Protein AF-A0A5C6B2T7-F1 (afdb_monomer_lite)

Sequence (109 aa):
MRGDLQWHKTELAAREANGRGDRELAIQLMAQAVTEARDPSLPWHELQSALAGSALFHEHVTFDFALAMAHYRESHEILSSNIGADARESVSFAECMAECAAKLLDDSD

Organism: NCBI:txid2528005

pLDDT: mean 92.51, std 10.38, range [44.38, 98.62]

Radius of gyration: 14.16 Å; chains: 1; bounding box: 28×33×35 Å

Foldseek 3Di:
DPDPQPLVVLQVVLVVCVVVVNPVSSLVSLVVSLVSQPPPVDDLVSNLVSLQSSLCCCVPPVVVLVSSLVSLVVSLVSCCVPPRCPPPVNVVSVVVNVVSVVVVVVVVD

Secondary structure (DSSP, 8-state):
-----HHHHHHHHHHHHHHTT-HHHHHHHHHHHHHHHT-TTS-HHHHHHHHHHHHHHIIIII--HHHHHHHHHHHHHHHHHHH-TTSHHHHHHHHHHHHHHHHHHHTT-

Structure (mmCIF, N/CA/C/O backbone):
data_AF-A0A5C6B2T7-F1
#
_entry.id   AF-A0A5C6B2T7-F1
#
loop_
_atom_site.group_PDB
_atom_site.id
_atom_site.type_symbol
_atom_site.label_atom_id
_atom_site.label_alt_id
_atom_site.label_comp_id
_atom_site.label_asym_id
_atom_site.label_entity_id
_atom_site.label_seq_id
_atom_site.pdbx_PDB_ins_code
_atom_site.Cartn_x
_atom_site.Cartn_y
_atom_site.Cartn_z
_atom_site.occupancy
_atom_site.B_iso_or_equiv
_atom_site.auth_seq_id
_atom_site.auth_comp_id
_atom_site.auth_asym_id
_atom_site.auth_atom_id
_atom_site.pdbx_PDB_model_num
ATOM 1 N N . MET A 1 1 ? 15.728 12.236 -5.611 1.00 44.38 1 MET A N 1
ATOM 2 C CA . MET A 1 1 ? 14.492 12.867 -5.108 1.00 44.38 1 MET A CA 1
ATOM 3 C C . MET A 1 1 ? 13.369 11.964 -5.593 1.00 44.38 1 MET A C 1
ATOM 5 O O . MET A 1 1 ? 13.213 11.875 -6.804 1.00 44.38 1 MET A O 1
ATOM 9 N N . ARG A 1 2 ? 12.727 11.171 -4.716 1.00 52.59 2 ARG A N 1
ATOM 10 C CA . ARG A 1 2 ? 11.517 10.423 -5.114 1.00 52.59 2 ARG A CA 1
ATOM 11 C C . ARG A 1 2 ? 10.540 11.464 -5.654 1.00 52.59 2 ARG A C 1
ATOM 13 O O . ARG A 1 2 ? 10.354 12.492 -5.006 1.00 52.59 2 ARG A O 1
ATOM 20 N N . GLY A 1 3 ? 10.109 11.263 -6.895 1.00 53.22 3 GLY A N 1
ATOM 21 C CA . GLY A 1 3 ? 9.429 12.272 -7.693 1.00 53.22 3 GLY A CA 1
ATOM 22 C C . GLY A 1 3 ? 8.157 12.766 -7.022 1.00 53.22 3 GLY A C 1
ATOM 23 O O . GLY A 1 3 ? 7.602 12.091 -6.155 1.00 53.22 3 GLY A O 1
ATOM 24 N N . ASP A 1 4 ? 7.716 13.940 -7.459 1.00 81.06 4 ASP A N 1
ATOM 25 C CA . ASP A 1 4 ? 6.471 14.621 -7.098 1.00 81.06 4 ASP A CA 1
ATOM 26 C C . ASP A 1 4 ? 5.222 13.830 -7.555 1.00 81.06 4 ASP A C 1
ATOM 28 O O . ASP A 1 4 ? 4.339 14.350 -8.232 1.00 81.06 4 ASP A O 1
ATOM 32 N N . LEU A 1 5 ? 5.191 12.530 -7.259 1.00 93.38 5 LEU A N 1
ATOM 33 C CA . LEU A 1 5 ? 4.170 11.586 -7.678 1.00 93.38 5 LEU A CA 1
ATOM 34 C C . LEU A 1 5 ? 2.914 11.817 -6.852 1.00 93.38 5 LEU A C 1
ATOM 36 O O . LEU A 1 5 ? 2.972 11.970 -5.629 1.00 93.38 5 LEU A O 1
ATOM 40 N N . GLN A 1 6 ? 1.776 11.818 -7.537 1.00 95.62 6 GLN A N 1
ATOM 41 C CA . GLN A 1 6 ? 0.481 12.046 -6.911 1.00 95.62 6 GLN A CA 1
ATOM 42 C C . GLN A 1 6 ? 0.223 11.034 -5.786 1.00 95.62 6 GLN A C 1
ATOM 44 O O . GLN A 1 6 ? -0.123 11.443 -4.680 1.00 95.62 6 GLN A O 1
ATOM 49 N N . TRP A 1 7 ? 0.546 9.758 -6.017 1.00 96.75 7 TRP A N 1
ATOM 50 C CA . TRP A 1 7 ? 0.355 8.697 -5.030 1.00 96.75 7 TRP A CA 1
ATOM 51 C C . TRP A 1 7 ? 1.130 8.940 -3.722 1.00 96.75 7 TRP A C 1
ATOM 53 O O . TRP A 1 7 ? 0.580 8.735 -2.642 1.00 96.75 7 TRP A O 1
ATOM 63 N N . HIS A 1 8 ? 2.363 9.464 -3.789 1.00 96.25 8 HIS A N 1
ATOM 64 C CA . HIS A 1 8 ? 3.151 9.811 -2.598 1.00 96.25 8 HIS A CA 1
ATOM 65 C C . HIS A 1 8 ? 2.490 10.931 -1.782 1.00 96.25 8 HIS A C 1
ATOM 67 O O . HIS A 1 8 ? 2.475 10.884 -0.550 1.00 96.25 8 HIS A O 1
ATOM 73 N N . LYS A 1 9 ? 1.945 11.956 -2.455 1.00 96.81 9 LYS A N 1
ATOM 74 C CA . LYS A 1 9 ? 1.235 13.062 -1.788 1.00 96.81 9 LYS A CA 1
ATOM 75 C C . LYS A 1 9 ? -0.024 12.554 -1.097 1.00 96.81 9 LYS A C 1
ATOM 77 O O . LYS A 1 9 ? -0.302 12.944 0.034 1.00 96.81 9 LYS A O 1
ATOM 82 N N . THR A 1 10 ? -0.755 11.672 -1.769 1.00 98.06 10 THR A N 1
ATOM 83 C CA . THR A 1 10 ? -1.971 11.054 -1.243 1.00 98.06 10 THR A CA 1
ATOM 84 C C . THR A 1 10 ? -1.669 10.163 -0.032 1.00 98.06 10 THR A C 1
ATOM 86 O O . THR A 1 10 ? -2.353 10.271 0.985 1.00 98.06 10 THR A O 1
ATOM 89 N N . GLU A 1 11 ? -0.601 9.356 -0.072 1.00 97.56 11 GLU A N 1
ATOM 90 C CA . GLU A 1 11 ? -0.160 8.549 1.077 1.00 97.56 11 GLU A CA 1
ATOM 91 C C . GLU A 1 11 ? 0.238 9.430 2.275 1.00 97.56 11 GLU A C 1
ATOM 93 O O . GLU A 1 11 ? -0.136 9.154 3.418 1.00 97.56 11 GLU A O 1
ATOM 98 N N . LEU A 1 12 ? 0.966 10.526 2.029 1.00 96.62 12 LEU A N 1
ATOM 99 C CA . LEU A 1 12 ? 1.322 11.480 3.080 1.00 96.62 12 LEU A CA 1
ATOM 100 C C . LEU A 1 12 ? 0.068 12.107 3.706 1.00 96.62 12 LEU A C 1
ATOM 102 O O . LEU A 1 12 ? -0.056 12.130 4.930 1.00 96.62 12 LEU A O 1
ATOM 106 N N . ALA A 1 13 ? -0.892 12.532 2.882 1.00 97.56 13 ALA A N 1
ATOM 107 C CA . ALA A 1 13 ? -2.167 13.062 3.353 1.00 97.56 13 A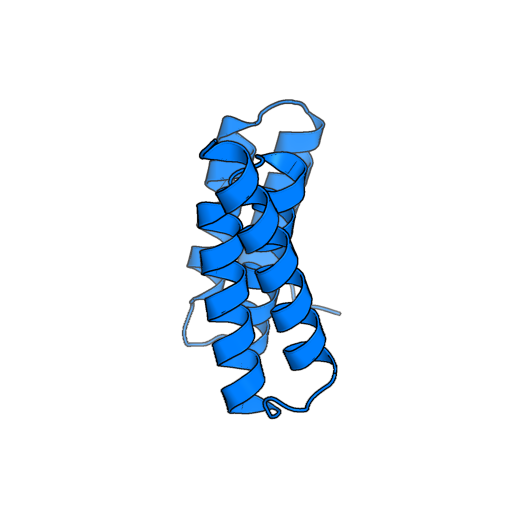LA A CA 1
ATOM 108 C C . ALA A 1 13 ? -2.961 12.027 4.177 1.00 97.56 13 ALA A C 1
ATOM 110 O O . ALA A 1 13 ? -3.588 12.395 5.172 1.00 97.56 13 ALA A O 1
ATOM 111 N N . ALA A 1 14 ? -2.894 10.736 3.824 1.00 98.06 14 ALA A N 1
ATOM 112 C CA . ALA A 1 14 ? -3.493 9.655 4.609 1.00 98.06 14 ALA A CA 1
ATOM 113 C C . ALA A 1 14 ? -2.879 9.565 6.016 1.00 98.06 14 ALA A C 1
ATOM 115 O O . ALA A 1 14 ? -3.592 9.509 7.022 1.00 98.06 14 ALA A O 1
ATOM 116 N N . ARG A 1 15 ? -1.543 9.609 6.103 1.00 96.69 15 ARG A N 1
ATOM 117 C CA . ARG A 1 15 ? -0.808 9.583 7.379 1.00 96.69 15 ARG A CA 1
ATOM 118 C C . ARG A 1 15 ? -1.117 10.816 8.233 1.00 96.69 15 ARG A C 1
ATOM 120 O O . ARG A 1 15 ? -1.311 10.687 9.442 1.00 96.69 15 ARG A O 1
ATOM 127 N N . GLU A 1 16 ? -1.212 11.991 7.614 1.00 97.69 16 GLU A N 1
ATOM 128 C CA . GLU A 1 16 ? -1.604 13.232 8.289 1.00 97.69 16 GLU A CA 1
ATOM 129 C C . GLU A 1 16 ? -3.046 13.185 8.809 1.00 97.69 16 GLU A C 1
ATOM 131 O O . GLU A 1 16 ? -3.295 13.583 9.947 1.00 97.69 16 GLU A O 1
ATOM 136 N N . ALA A 1 17 ? -3.995 12.678 8.013 1.00 97.94 17 ALA A N 1
ATOM 137 C CA . ALA A 1 17 ? -5.382 12.489 8.440 1.00 97.94 17 ALA A CA 1
ATOM 138 C C . ALA A 1 17 ? -5.462 11.565 9.663 1.00 97.94 17 ALA A C 1
ATOM 140 O O . ALA A 1 17 ? -6.085 11.925 10.665 1.00 97.94 17 ALA A O 1
ATOM 141 N N . ASN A 1 18 ? -4.727 10.448 9.639 1.00 97.31 18 ASN A N 1
ATOM 142 C CA . ASN A 1 18 ? -4.631 9.544 10.781 1.00 97.31 18 ASN A CA 1
ATOM 143 C C . ASN A 1 18 ? -4.050 10.236 12.027 1.00 97.31 18 ASN A C 1
ATOM 145 O O . ASN A 1 18 ? -4.591 10.093 13.120 1.00 97.31 18 ASN A O 1
ATOM 149 N N . GLY A 1 19 ? -2.992 11.041 11.871 1.00 96.69 19 GLY A N 1
ATOM 150 C CA . GLY A 1 19 ? -2.392 11.806 12.973 1.00 96.69 19 GLY A CA 1
ATOM 151 C C . GLY A 1 19 ? -3.335 12.836 13.610 1.00 96.69 19 GLY A C 1
ATOM 152 O O . GLY A 1 19 ? -3.167 13.181 14.778 1.00 96.69 19 GLY A O 1
ATOM 153 N N . ARG A 1 20 ? -4.352 13.298 12.870 1.00 97.38 20 ARG A N 1
ATOM 154 C CA . ARG A 1 20 ? -5.429 14.166 13.380 1.00 97.38 20 ARG A CA 1
ATOM 155 C C . ARG A 1 20 ? -6.611 13.392 13.980 1.00 97.38 20 ARG A C 1
ATOM 157 O O . ARG A 1 20 ? -7.544 14.019 14.470 1.00 97.38 20 ARG A O 1
ATOM 164 N N . GLY A 1 21 ? -6.582 12.059 13.941 1.00 96.31 21 GLY A N 1
ATOM 165 C CA . GLY A 1 21 ? -7.675 11.194 14.388 1.00 96.31 21 GLY A CA 1
ATOM 166 C C . GLY A 1 21 ? -8.785 10.983 13.352 1.00 96.31 21 GLY A C 1
ATOM 167 O O . GLY A 1 21 ? -9.787 10.347 13.669 1.00 96.31 21 GLY A O 1
ATOM 168 N N . ASP A 1 22 ? -8.618 11.470 12.119 1.00 97.75 22 ASP A N 1
ATOM 169 C CA . ASP A 1 22 ? -9.579 11.266 11.032 1.00 97.75 22 ASP A CA 1
ATOM 170 C C . ASP A 1 22 ? -9.301 9.932 10.322 1.00 97.75 22 ASP A C 1
ATOM 172 O O . ASP A 1 22 ? -8.677 9.855 9.258 1.00 97.75 22 ASP A O 1
ATOM 176 N N . ARG A 1 23 ? -9.698 8.847 10.994 1.00 95.38 23 ARG A N 1
ATOM 177 C CA . ARG A 1 23 ? -9.384 7.475 10.579 1.00 95.38 23 ARG A CA 1
ATOM 178 C C . ARG A 1 23 ? -10.076 7.078 9.275 1.00 95.38 23 ARG A C 1
ATOM 180 O O . ARG A 1 23 ? -9.465 6.387 8.464 1.00 95.38 23 ARG A O 1
ATOM 187 N N . GLU A 1 24 ? -11.319 7.501 9.060 1.00 96.88 24 GLU A N 1
ATOM 188 C CA . GLU A 1 24 ? -12.060 7.180 7.833 1.00 96.88 24 GLU A CA 1
ATOM 189 C C . GLU A 1 24 ? -11.423 7.843 6.612 1.00 96.88 24 GLU A C 1
ATOM 191 O O . GLU A 1 24 ? -11.172 7.168 5.610 1.00 96.88 24 GLU A O 1
ATOM 196 N N . LEU A 1 25 ? -11.076 9.131 6.716 1.00 98.00 25 LEU A N 1
ATOM 197 C CA . LEU A 1 25 ? -10.365 9.831 5.651 1.00 98.00 25 LEU A CA 1
ATOM 198 C C . LEU A 1 25 ? -8.996 9.198 5.382 1.00 98.00 25 LEU A C 1
ATOM 200 O O . LEU A 1 25 ? -8.616 9.027 4.225 1.00 98.00 25 LEU A O 1
ATOM 204 N N . ALA A 1 26 ? -8.263 8.811 6.431 1.00 98.19 26 ALA A N 1
ATOM 205 C CA . ALA A 1 26 ? -6.973 8.146 6.278 1.00 98.19 26 ALA A CA 1
ATOM 206 C C . ALA A 1 26 ? -7.081 6.838 5.478 1.00 98.19 26 ALA A C 1
ATOM 208 O O . ALA A 1 26 ? -6.275 6.604 4.579 1.00 98.19 26 ALA A O 1
ATOM 209 N N . ILE A 1 27 ? -8.097 6.014 5.756 1.00 98.25 27 ILE A N 1
ATOM 210 C CA . ILE A 1 27 ? -8.348 4.765 5.019 1.00 98.25 27 ILE A CA 1
ATOM 211 C C . ILE A 1 27 ? -8.662 5.053 3.547 1.00 98.25 27 ILE A C 1
ATOM 213 O O . ILE A 1 27 ? -8.083 4.424 2.661 1.00 98.25 27 ILE A O 1
ATOM 217 N N . GLN A 1 28 ? -9.539 6.025 3.276 1.00 98.44 28 GLN A N 1
ATOM 218 C CA . GLN A 1 28 ? -9.907 6.403 1.908 1.00 98.44 28 GLN A CA 1
ATOM 219 C C . GLN A 1 28 ? -8.696 6.898 1.111 1.00 98.44 28 GLN A C 1
ATOM 221 O O . GLN A 1 28 ? -8.473 6.460 -0.017 1.00 98.44 28 GLN A O 1
ATOM 226 N N . LEU A 1 29 ? -7.881 7.769 1.711 1.00 98.56 29 LEU A N 1
ATOM 227 C CA . LEU A 1 29 ? -6.669 8.287 1.082 1.00 98.56 29 LEU A CA 1
ATOM 228 C C . LEU A 1 29 ? -5.622 7.187 0.868 1.00 98.56 29 LEU A C 1
ATOM 230 O O . LEU A 1 29 ? -4.960 7.172 -0.164 1.00 98.56 29 LEU A O 1
ATOM 234 N N . MET A 1 30 ? -5.498 6.223 1.784 1.00 98.50 30 MET A N 1
ATOM 235 C CA . MET A 1 30 ? -4.578 5.100 1.591 1.00 98.50 30 MET A CA 1
ATOM 236 C C . MET A 1 30 ? -4.990 4.229 0.393 1.00 98.50 30 MET A C 1
ATOM 238 O O . MET A 1 30 ? -4.152 3.878 -0.438 1.00 98.50 30 MET A O 1
ATOM 242 N N . ALA A 1 31 ? -6.287 3.941 0.243 1.00 98.38 31 ALA A N 1
ATOM 243 C CA . ALA A 1 31 ? -6.810 3.211 -0.915 1.00 98.38 31 ALA A CA 1
ATOM 244 C C . ALA A 1 31 ? -6.640 3.997 -2.234 1.00 98.38 31 ALA A C 1
ATOM 246 O O . ALA A 1 31 ? -6.287 3.428 -3.274 1.00 98.38 31 ALA A O 1
ATOM 247 N N . GLN A 1 32 ? -6.846 5.317 -2.186 1.00 98.62 32 GLN A N 1
ATOM 248 C CA . GLN A 1 32 ? -6.602 6.229 -3.305 1.00 98.62 32 GLN A CA 1
ATOM 249 C C . GLN A 1 32 ? -5.124 6.197 -3.732 1.00 98.62 32 GLN A C 1
ATOM 251 O O . GLN A 1 32 ? -4.845 6.068 -4.922 1.00 98.62 32 GLN A O 1
ATOM 256 N N . ALA A 1 33 ? -4.179 6.234 -2.785 1.00 98.44 33 ALA A N 1
ATOM 257 C CA . ALA A 1 33 ? -2.746 6.185 -3.080 1.00 98.44 33 ALA A CA 1
ATOM 258 C C . ALA A 1 33 ? -2.352 4.892 -3.817 1.00 98.44 33 ALA A C 1
ATOM 260 O O . ALA A 1 33 ? -1.648 4.943 -4.823 1.00 98.44 33 ALA A O 1
ATOM 261 N N . VAL A 1 34 ? -2.868 3.734 -3.385 1.00 98.56 34 VAL A N 1
ATOM 262 C CA . VAL A 1 34 ? -2.649 2.461 -4.099 1.00 98.56 34 VAL A CA 1
ATOM 263 C C . VAL A 1 34 ? -3.235 2.514 -5.512 1.00 98.56 34 VAL A C 1
ATOM 265 O O . VAL A 1 34 ? -2.593 2.064 -6.458 1.00 98.56 34 VAL A O 1
ATOM 268 N N . THR A 1 35 ? -4.427 3.092 -5.683 1.00 98.44 35 THR A N 1
ATOM 269 C CA . THR A 1 35 ? -5.067 3.238 -7.003 1.00 98.44 35 THR A CA 1
ATOM 270 C C . THR A 1 35 ? -4.239 4.112 -7.944 1.00 98.44 35 THR A C 1
ATOM 272 O O . THR A 1 35 ? -4.047 3.757 -9.103 1.00 98.44 35 THR A O 1
ATOM 275 N N . GLU A 1 36 ? -3.705 5.227 -7.449 1.00 98.19 36 GLU A N 1
ATOM 276 C CA . GLU A 1 36 ? -2.840 6.126 -8.217 1.00 98.19 36 GLU A CA 1
ATOM 277 C C . GLU A 1 36 ? -1.511 5.455 -8.596 1.00 98.19 36 GLU A C 1
ATOM 279 O O . GLU A 1 36 ? -1.017 5.643 -9.706 1.00 98.19 36 GLU A O 1
ATOM 284 N N . ALA A 1 37 ? -0.955 4.618 -7.715 1.00 97.94 37 ALA A N 1
ATOM 285 C CA . ALA A 1 37 ? 0.277 3.876 -7.980 1.00 97.94 37 ALA A CA 1
ATOM 286 C C . ALA A 1 37 ? 0.104 2.723 -8.988 1.00 97.94 37 ALA A C 1
ATOM 288 O O . ALA A 1 37 ? 1.097 2.213 -9.504 1.00 97.94 37 ALA A O 1
ATOM 289 N N . ARG A 1 38 ? -1.137 2.321 -9.303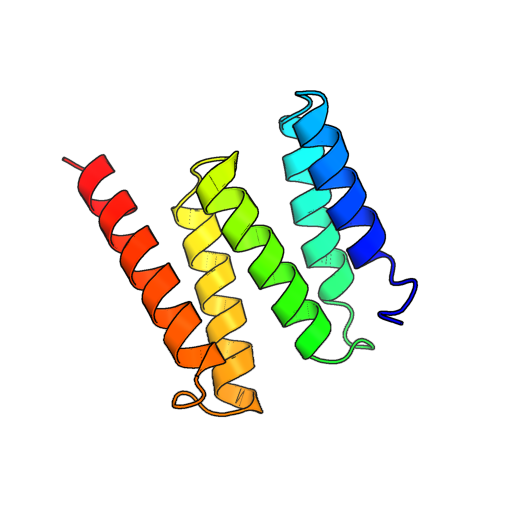 1.00 97.81 38 ARG A N 1
ATOM 290 C CA . ARG A 1 38 ? -1.444 1.340 -10.362 1.00 97.81 38 ARG A CA 1
ATOM 291 C C . ARG A 1 38 ? -1.379 1.924 -11.775 1.00 97.81 38 ARG A C 1
ATOM 293 O O . ARG A 1 38 ? -1.647 1.194 -12.729 1.00 97.81 38 ARG A O 1
ATOM 300 N N . ASP A 1 39 ? -1.052 3.207 -11.929 1.00 96.81 39 ASP A N 1
ATOM 301 C CA . ASP A 1 39 ? -0.830 3.807 -13.243 1.00 96.81 39 ASP A CA 1
ATOM 302 C C . ASP A 1 39 ? 0.257 3.021 -14.012 1.00 96.81 39 ASP A C 1
ATOM 304 O O . ASP A 1 39 ? 1.404 2.953 -13.563 1.00 96.81 39 ASP A O 1
ATOM 308 N N . PRO A 1 40 ? -0.065 2.430 -15.180 1.00 94.62 40 PRO A N 1
ATOM 309 C CA . PRO A 1 40 ? 0.865 1.588 -15.932 1.00 94.62 40 PRO A CA 1
ATOM 310 C C . PRO A 1 40 ? 2.048 2.358 -16.538 1.00 94.62 40 PRO A C 1
ATOM 312 O O . PRO A 1 40 ? 2.982 1.735 -17.041 1.00 94.62 40 PRO A O 1
ATOM 315 N N . SER A 1 41 ? 2.016 3.695 -16.534 1.00 95.75 41 SER A N 1
ATOM 316 C CA . SER A 1 41 ? 3.155 4.531 -16.926 1.00 95.75 41 SER A CA 1
ATOM 317 C C . SER A 1 41 ? 4.232 4.621 -15.841 1.00 95.75 41 SER A C 1
ATOM 319 O O . SER A 1 41 ? 5.371 4.995 -16.138 1.00 95.75 41 SER A O 1
ATOM 321 N N . LEU A 1 42 ? 3.897 4.265 -14.597 1.00 95.75 42 LEU A N 1
ATOM 322 C CA . LEU A 1 42 ? 4.840 4.248 -13.491 1.00 95.75 42 LEU A CA 1
ATOM 323 C C . LEU A 1 42 ? 5.689 2.967 -13.506 1.00 95.75 42 LEU A C 1
ATOM 325 O O . LEU A 1 42 ? 5.218 1.892 -13.885 1.00 95.75 42 LEU A O 1
ATOM 329 N N . PRO A 1 43 ? 6.953 3.043 -13.059 1.00 95.94 43 PRO A N 1
ATOM 330 C CA . PRO A 1 43 ? 7.754 1.857 -12.801 1.00 95.94 43 PRO A CA 1
ATOM 331 C C . PRO A 1 43 ? 7.092 0.922 -11.782 1.00 95.94 43 PRO A C 1
ATOM 333 O O . PRO A 1 43 ? 6.485 1.370 -10.813 1.00 95.94 43 PRO A O 1
ATOM 336 N N . TRP A 1 44 ? 7.311 -0.387 -11.929 1.00 96.19 44 TRP A N 1
ATOM 337 C CA . TRP A 1 44 ? 6.737 -1.413 -11.043 1.00 96.19 44 TRP A CA 1
ATOM 338 C C . TRP A 1 44 ? 7.011 -1.177 -9.548 1.00 96.19 44 TRP A C 1
ATOM 340 O O . TRP A 1 44 ? 6.192 -1.537 -8.702 1.00 96.19 44 TRP A O 1
ATOM 350 N N . HIS A 1 45 ? 8.155 -0.571 -9.209 1.00 95.25 45 HIS A N 1
ATOM 351 C CA . HIS A 1 45 ? 8.547 -0.332 -7.819 1.00 95.25 45 HIS A CA 1
ATOM 352 C C . HIS A 1 45 ? 7.704 0.754 -7.139 1.00 95.25 45 HIS A C 1
ATOM 354 O O . HIS A 1 45 ?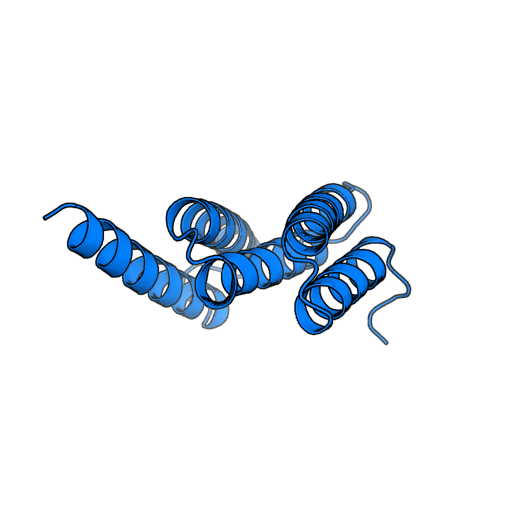 7.687 0.820 -5.910 1.00 95.25 45 HIS A O 1
ATOM 360 N N . GLU A 1 46 ? 6.984 1.577 -7.909 1.00 97.38 46 GLU A N 1
ATOM 361 C CA . GLU A 1 46 ? 6.037 2.559 -7.376 1.00 97.38 46 GLU A CA 1
ATOM 362 C C . GLU A 1 46 ? 4.798 1.853 -6.809 1.00 97.38 46 GLU A C 1
ATOM 364 O O . GLU A 1 46 ? 4.480 2.024 -5.633 1.00 97.38 46 GLU A O 1
ATOM 369 N N . LEU A 1 47 ? 4.166 0.963 -7.589 1.00 97.88 47 LEU A N 1
ATOM 370 C CA . LEU A 1 47 ? 3.055 0.134 -7.103 1.00 97.88 47 LEU A CA 1
ATOM 371 C C . LEU A 1 47 ? 3.480 -0.738 -5.918 1.00 97.88 47 LEU A C 1
ATOM 373 O O . LEU A 1 47 ? 2.778 -0.805 -4.911 1.00 97.88 47 LEU A O 1
ATOM 377 N N . GLN A 1 48 ? 4.652 -1.369 -6.013 1.00 97.25 48 GLN A N 1
ATOM 378 C CA . GLN A 1 48 ? 5.207 -2.168 -4.922 1.00 97.25 48 GLN A CA 1
ATOM 379 C C . GLN A 1 48 ? 5.355 -1.342 -3.632 1.00 97.25 48 GLN A C 1
ATOM 381 O O . GLN A 1 48 ? 4.936 -1.790 -2.565 1.00 97.25 48 GLN A O 1
ATOM 386 N N . SER A 1 49 ? 5.891 -0.119 -3.725 1.00 96.56 49 SER A N 1
ATOM 387 C CA . SER A 1 49 ? 6.066 0.772 -2.570 1.00 96.56 49 SER A CA 1
ATOM 388 C C . SER A 1 49 ? 4.731 1.230 -1.973 1.00 96.56 49 SER A C 1
ATOM 390 O O . SER A 1 49 ? 4.592 1.264 -0.750 1.00 96.56 49 SER A O 1
ATOM 392 N N . ALA A 1 50 ? 3.739 1.542 -2.809 1.00 97.88 50 ALA A N 1
ATOM 393 C CA . ALA A 1 50 ? 2.407 1.932 -2.349 1.00 97.88 50 ALA A CA 1
ATOM 394 C C . ALA A 1 50 ? 1.682 0.776 -1.634 1.00 97.88 50 ALA A C 1
ATOM 396 O O . ALA A 1 50 ? 1.109 0.974 -0.562 1.00 97.88 50 ALA A O 1
ATOM 397 N N . LEU A 1 51 ? 1.759 -0.446 -2.179 1.00 98.38 51 LEU A N 1
ATOM 398 C CA . LEU A 1 51 ? 1.210 -1.652 -1.547 1.00 98.38 51 LEU A CA 1
ATOM 399 C C . LEU A 1 51 ? 1.890 -1.941 -0.205 1.00 98.38 51 LEU A C 1
ATOM 401 O O . LEU A 1 51 ? 1.207 -2.210 0.779 1.00 98.38 51 LEU A O 1
ATOM 405 N N . ALA A 1 52 ? 3.217 -1.818 -0.138 1.00 97.31 52 ALA A N 1
ATOM 406 C CA . ALA A 1 52 ? 3.982 -1.949 1.100 1.00 97.31 52 ALA A CA 1
ATOM 407 C C . ALA A 1 52 ? 3.540 -0.950 2.181 1.00 97.31 52 ALA A C 1
ATOM 409 O O . ALA A 1 52 ? 3.295 -1.328 3.328 1.00 97.31 52 ALA A O 1
ATOM 410 N N . GLY A 1 53 ? 3.419 0.330 1.814 1.00 97.00 53 GLY A N 1
ATOM 411 C CA . GLY A 1 53 ? 2.967 1.384 2.722 1.00 97.00 53 GLY A CA 1
ATOM 412 C C . GLY A 1 53 ? 1.536 1.159 3.209 1.00 97.00 53 GLY A C 1
ATOM 413 O O . GLY A 1 53 ? 1.261 1.298 4.403 1.00 97.00 53 GLY A O 1
ATOM 414 N N . SER A 1 54 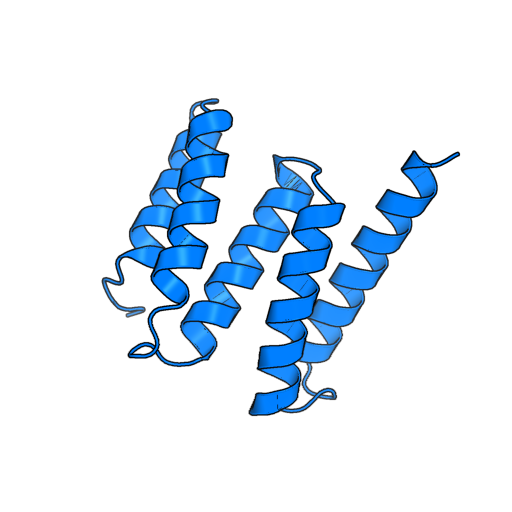? 0.644 0.744 2.306 1.00 98.38 54 SER A N 1
ATOM 415 C CA . SER A 1 54 ? -0.740 0.411 2.639 1.00 98.38 54 SER A CA 1
ATOM 416 C C . SER A 1 54 ? -0.842 -0.822 3.542 1.00 98.38 54 SER A C 1
ATOM 418 O O . SER A 1 54 ? -1.613 -0.803 4.500 1.00 98.38 54 SER A O 1
ATOM 420 N N . ALA A 1 55 ? -0.039 -1.862 3.305 1.00 98.00 55 ALA A N 1
ATOM 421 C CA . ALA A 1 55 ? -0.014 -3.056 4.145 1.00 98.00 55 ALA A CA 1
ATOM 422 C C . ALA A 1 55 ? 0.376 -2.724 5.594 1.00 98.00 55 ALA A C 1
ATOM 424 O O . ALA A 1 55 ? -0.363 -3.056 6.519 1.00 98.00 55 ALA A O 1
ATOM 425 N N . LEU A 1 56 ? 1.461 -1.964 5.784 1.00 96.81 56 LEU A N 1
ATOM 426 C CA . LEU A 1 56 ? 1.902 -1.496 7.105 1.00 96.81 56 LEU A CA 1
ATOM 427 C C . LEU A 1 56 ? 0.848 -0.626 7.799 1.00 96.81 56 LEU A C 1
ATOM 429 O O . LEU A 1 56 ? 0.647 -0.724 9.010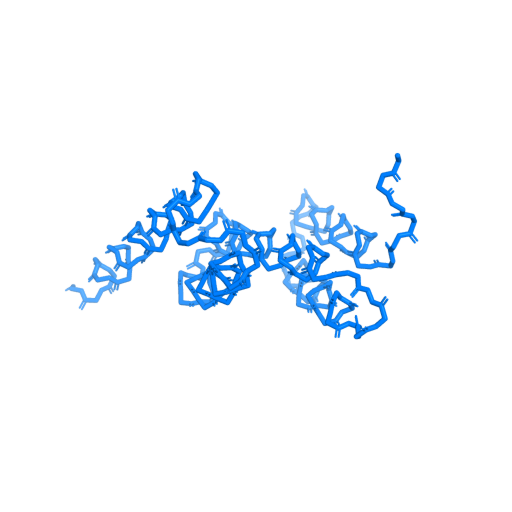 1.00 96.81 56 LEU A O 1
ATOM 433 N N . PHE A 1 57 ? 0.173 0.243 7.041 1.00 97.38 57 PHE A N 1
ATOM 434 C CA . PHE A 1 57 ? -0.916 1.057 7.571 1.00 97.38 57 PHE A CA 1
ATOM 435 C C . PHE A 1 57 ? -2.059 0.177 8.081 1.00 97.38 57 PHE A C 1
ATOM 437 O O . PHE A 1 57 ? -2.516 0.350 9.209 1.00 97.38 57 PHE A O 1
ATOM 444 N N . HIS A 1 58 ? -2.495 -0.805 7.297 1.00 97.06 58 HIS A N 1
ATOM 445 C CA . HIS A 1 58 ? -3.585 -1.675 7.718 1.00 97.06 58 HIS A CA 1
ATOM 446 C C . HIS A 1 58 ? -3.200 -2.605 8.868 1.00 97.06 58 HIS A C 1
ATOM 448 O O . HIS A 1 58 ? -4.008 -2.804 9.772 1.00 97.06 58 HIS A O 1
ATOM 454 N N . GLU A 1 59 ? -1.959 -3.089 8.900 1.00 96.25 59 GLU A N 1
ATOM 455 C CA . GLU A 1 59 ? -1.454 -3.928 9.984 1.00 96.25 59 GLU A CA 1
ATOM 456 C C . GLU A 1 59 ? -1.382 -3.176 11.321 1.00 96.25 59 GLU A C 1
ATOM 458 O O . GLU A 1 59 ? -1.839 -3.684 12.343 1.00 96.25 59 GLU A O 1
ATOM 463 N N . HIS A 1 60 ? -0.816 -1.966 11.330 1.00 94.69 60 HIS A N 1
ATOM 464 C CA . HIS A 1 60 ? -0.473 -1.278 12.580 1.00 94.69 60 HIS A CA 1
ATOM 465 C C . HIS A 1 60 ? -1.422 -0.147 12.972 1.00 94.69 60 HIS A C 1
ATOM 467 O O . HIS A 1 60 ? -1.412 0.284 14.125 1.00 94.69 60 HIS A O 1
ATOM 473 N N . VAL A 1 61 ? -2.209 0.374 12.030 1.00 93.56 61 VAL A N 1
ATOM 474 C CA . VAL A 1 61 ? -3.131 1.490 12.283 1.00 93.56 61 VAL A CA 1
ATOM 475 C C . VAL A 1 61 ? -4.565 0.998 12.329 1.00 93.56 61 VAL A C 1
ATOM 477 O O . VAL A 1 61 ? -5.292 1.308 13.276 1.00 93.56 61 VAL A O 1
ATOM 480 N N . THR A 1 62 ? -4.995 0.246 11.311 1.00 94.62 62 THR A N 1
ATOM 481 C CA . THR A 1 62 ? -6.392 -0.200 11.257 1.00 94.62 62 THR A CA 1
ATOM 482 C C . THR A 1 62 ? -6.627 -1.561 11.893 1.00 94.62 62 THR A C 1
ATOM 484 O O . THR A 1 62 ? -7.777 -1.843 12.221 1.00 94.62 62 THR A O 1
ATOM 487 N N . PHE A 1 63 ? -5.572 -2.355 12.095 1.00 94.94 63 PHE A N 1
ATOM 488 C CA . PHE A 1 63 ? -5.644 -3.769 12.480 1.00 94.94 63 PHE A CA 1
ATOM 489 C C . PHE A 1 63 ? -6.506 -4.597 11.513 1.00 94.94 63 PHE A C 1
ATOM 491 O O . PHE A 1 63 ? -7.135 -5.577 11.893 1.00 94.94 63 PHE A O 1
ATOM 498 N N . ASP A 1 64 ? -6.542 -4.189 10.241 1.00 95.75 64 ASP A N 1
ATOM 499 C CA . ASP A 1 64 ? -7.187 -4.963 9.181 1.00 95.75 64 ASP A CA 1
ATOM 500 C C . ASP A 1 64 ? -6.146 -5.916 8.589 1.00 95.75 64 ASP A C 1
ATOM 502 O O . ASP A 1 64 ? -5.529 -5.653 7.553 1.00 95.75 64 ASP A O 1
ATOM 506 N N . PHE A 1 65 ? -5.891 -7.009 9.309 1.00 94.38 65 PHE A N 1
ATOM 507 C CA . PHE A 1 65 ? -4.860 -7.977 8.937 1.00 94.38 65 PHE A CA 1
ATOM 508 C C . PHE A 1 65 ? -5.185 -8.709 7.630 1.00 94.38 65 PHE A C 1
ATOM 510 O O . PHE A 1 65 ? -4.270 -9.137 6.925 1.00 94.38 65 PHE A O 1
ATOM 517 N N . ALA A 1 66 ? -6.468 -8.821 7.269 1.00 94.94 66 ALA A N 1
ATOM 518 C CA . ALA A 1 66 ? -6.891 -9.428 6.013 1.00 94.94 66 ALA A CA 1
ATOM 519 C C . ALA A 1 66 ? -6.482 -8.556 4.817 1.00 94.94 66 ALA A C 1
ATOM 521 O O . ALA A 1 66 ? -5.889 -9.059 3.856 1.00 94.94 66 ALA A O 1
ATOM 522 N N . LEU A 1 67 ? -6.739 -7.247 4.894 1.00 96.06 67 LEU A N 1
ATOM 523 C CA . LEU A 1 67 ? -6.327 -6.307 3.855 1.00 96.06 67 LEU A CA 1
ATOM 524 C C . LEU A 1 67 ? -4.807 -6.101 3.837 1.00 96.06 67 LEU A C 1
ATOM 526 O O . LEU A 1 67 ? -4.207 -6.091 2.761 1.00 96.06 67 LEU A O 1
ATOM 530 N N . ALA A 1 68 ? -4.168 -6.023 5.010 1.00 96.69 68 ALA A N 1
ATOM 531 C CA . ALA A 1 68 ? -2.710 -5.955 5.113 1.00 96.69 68 ALA A CA 1
ATOM 532 C C . ALA A 1 68 ? -2.042 -7.153 4.421 1.00 96.69 68 ALA A C 1
ATOM 534 O O . ALA A 1 68 ? -1.164 -6.976 3.577 1.00 96.69 68 ALA A O 1
ATOM 535 N N . MET A 1 69 ? -2.524 -8.369 4.697 1.00 96.38 69 MET A N 1
ATOM 536 C CA . MET A 1 69 ? -2.071 -9.599 4.047 1.00 96.38 69 MET A CA 1
ATOM 537 C C . MET A 1 69 ? -2.232 -9.549 2.523 1.00 96.38 69 MET A C 1
ATOM 539 O O . MET A 1 69 ? -1.330 -9.963 1.795 1.00 96.38 69 MET A O 1
ATOM 543 N N . ALA A 1 70 ? -3.375 -9.069 2.024 1.00 97.19 70 ALA A N 1
ATOM 544 C CA . ALA A 1 70 ? -3.616 -8.974 0.586 1.00 97.19 70 ALA A CA 1
ATOM 545 C C . ALA A 1 70 ? -2.593 -8.051 -0.099 1.00 97.19 70 ALA A C 1
ATOM 547 O O . ALA A 1 70 ? -2.016 -8.427 -1.120 1.00 97.19 70 ALA A O 1
ATOM 548 N N . HIS A 1 71 ? -2.309 -6.890 0.496 1.00 98.06 71 HIS A N 1
ATOM 549 C CA . HIS A 1 71 ? -1.322 -5.952 -0.038 1.00 98.06 71 HIS A CA 1
ATOM 550 C C . HIS A 1 71 ? 0.121 -6.449 0.109 1.00 98.06 71 HIS A C 1
ATOM 552 O O . HIS A 1 71 ? 0.910 -6.294 -0.826 1.00 98.06 71 HIS A O 1
ATOM 558 N N . TYR A 1 72 ? 0.473 -7.102 1.225 1.00 97.62 72 TYR A N 1
ATOM 559 C CA . TYR A 1 72 ? 1.779 -7.751 1.363 1.00 97.62 72 TYR A CA 1
ATOM 560 C C . TYR A 1 72 ? 1.991 -8.823 0.293 1.00 97.62 72 TYR A C 1
ATOM 562 O O . TYR A 1 72 ? 3.064 -8.866 -0.308 1.00 97.62 72 TYR A O 1
ATOM 570 N N . ARG A 1 73 ? 0.970 -9.643 0.012 1.00 97.25 73 ARG A N 1
ATOM 571 C CA . ARG A 1 73 ? 1.032 -10.688 -1.018 1.00 97.25 73 ARG A CA 1
ATOM 572 C C . ARG A 1 73 ? 1.284 -10.111 -2.401 1.00 97.25 73 ARG A C 1
ATOM 574 O O . ARG A 1 73 ? 2.205 -10.554 -3.078 1.00 97.25 73 ARG A O 1
ATOM 581 N N . GLU A 1 74 ? 0.518 -9.104 -2.803 1.00 97.94 74 GLU A N 1
ATOM 582 C CA . GLU A 1 74 ? 0.697 -8.488 -4.118 1.00 97.94 74 GLU A CA 1
ATOM 583 C C . GLU A 1 74 ? 2.064 -7.788 -4.237 1.00 97.94 74 GLU A C 1
ATOM 585 O O . GLU A 1 74 ? 2.770 -7.954 -5.231 1.00 97.94 74 GLU A O 1
ATOM 590 N N . SER A 1 75 ? 2.498 -7.075 -3.190 1.00 96.88 75 SER A N 1
ATOM 591 C CA . SER A 1 75 ? 3.843 -6.484 -3.130 1.00 96.88 75 SER A CA 1
ATOM 592 C C . SER A 1 75 ? 4.943 -7.550 -3.260 1.00 96.88 75 SER A C 1
ATOM 594 O O . SER A 1 75 ? 5.897 -7.378 -4.023 1.00 96.88 75 SER A O 1
ATOM 596 N N . HIS A 1 76 ? 4.791 -8.678 -2.560 1.00 96.50 76 HIS A N 1
ATOM 597 C CA . HIS A 1 76 ? 5.708 -9.814 -2.623 1.00 96.50 76 HIS A CA 1
ATOM 598 C C . HIS A 1 76 ? 5.759 -10.449 -4.020 1.00 96.50 76 HIS A C 1
ATOM 600 O O . HIS A 1 76 ? 6.843 -10.784 -4.499 1.00 96.50 76 HIS A O 1
ATOM 606 N N . GLU A 1 77 ? 4.615 -10.612 -4.689 1.00 97.06 77 GLU A N 1
ATOM 607 C CA . GLU A 1 77 ? 4.541 -11.133 -6.059 1.00 97.06 77 GLU A CA 1
ATOM 608 C C . GLU A 1 77 ? 5.281 -10.225 -7.049 1.00 97.06 77 GLU A C 1
ATOM 610 O O . GLU A 1 77 ? 6.043 -10.719 -7.889 1.00 97.06 77 GLU A O 1
ATOM 615 N N . ILE A 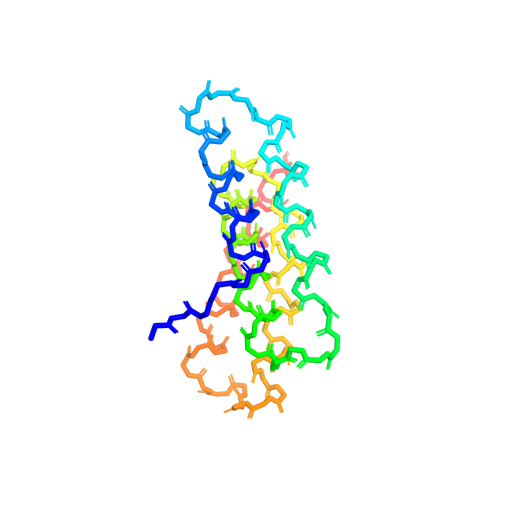1 78 ? 5.129 -8.902 -6.911 1.00 96.69 78 ILE A N 1
ATOM 616 C CA . ILE A 1 78 ? 5.858 -7.925 -7.728 1.00 96.69 78 ILE A CA 1
ATOM 617 C C . ILE A 1 78 ? 7.369 -8.039 -7.485 1.00 96.69 78 ILE A C 1
ATOM 619 O O . ILE A 1 78 ? 8.128 -8.137 -8.453 1.00 96.69 78 ILE A O 1
ATOM 623 N N . LEU A 1 79 ? 7.816 -8.060 -6.223 1.00 95.00 79 LEU A N 1
ATOM 624 C CA . LEU A 1 79 ? 9.239 -8.199 -5.884 1.00 95.00 79 LEU A CA 1
ATOM 625 C C . LEU A 1 79 ? 9.814 -9.511 -6.425 1.00 95.00 79 LEU A C 1
ATOM 627 O O . LEU A 1 79 ? 10.786 -9.500 -7.180 1.00 95.00 79 LEU A O 1
ATOM 631 N N . SER A 1 80 ? 9.162 -10.631 -6.124 1.00 95.44 80 SER A N 1
ATOM 632 C CA . SER A 1 80 ? 9.622 -11.963 -6.523 1.00 95.44 80 SER A CA 1
ATOM 633 C C . SER A 1 80 ? 9.766 -12.095 -8.038 1.00 95.44 80 SER A C 1
ATOM 635 O O . SER A 1 80 ? 10.722 -12.705 -8.515 1.00 95.44 80 SER A O 1
ATOM 637 N N . SER A 1 81 ? 8.853 -11.481 -8.797 1.00 96.19 81 SER A N 1
ATOM 638 C CA . SER A 1 81 ? 8.862 -11.522 -10.264 1.00 96.19 81 SER A CA 1
ATOM 639 C C . SER A 1 81 ? 9.937 -10.634 -10.900 1.00 96.19 81 SER A C 1
ATOM 641 O O . SER A 1 81 ? 10.350 -10.905 -12.025 1.00 96.19 81 SER A O 1
ATOM 643 N N . ASN A 1 82 ? 10.384 -9.573 -10.217 1.00 96.19 82 ASN A N 1
ATOM 644 C CA . ASN A 1 82 ? 11.316 -8.587 -10.780 1.00 96.19 82 ASN A CA 1
ATOM 645 C C . ASN A 1 82 ? 12.754 -8.724 -10.262 1.00 96.19 82 ASN A C 1
ATOM 647 O O . ASN A 1 82 ? 13.689 -8.447 -11.012 1.00 96.19 82 ASN A O 1
ATOM 651 N N . ILE A 1 83 ? 12.942 -9.123 -9.000 1.00 93.69 83 ILE A N 1
ATOM 652 C CA . ILE A 1 83 ? 14.266 -9.194 -8.356 1.00 93.69 83 ILE A CA 1
ATOM 653 C C . ILE A 1 83 ? 14.598 -10.570 -7.761 1.00 93.69 83 ILE A C 1
ATOM 655 O O . ILE A 1 83 ? 15.721 -10.763 -7.305 1.00 93.69 83 ILE A O 1
ATOM 659 N N . GLY A 1 84 ? 13.664 -11.524 -7.808 1.00 91.75 84 GLY A N 1
ATOM 660 C CA . GLY A 1 84 ? 13.837 -12.881 -7.284 1.00 91.75 84 GLY A CA 1
ATOM 661 C C . GLY A 1 84 ? 13.194 -13.089 -5.912 1.00 91.75 84 GLY A C 1
ATOM 662 O O . GLY A 1 84 ? 13.116 -12.178 -5.087 1.00 91.75 84 GLY A O 1
ATOM 663 N N . ALA A 1 85 ? 12.702 -14.304 -5.664 1.00 88.38 85 ALA A N 1
ATOM 664 C CA . ALA A 1 85 ? 12.056 -14.673 -4.400 1.00 88.38 85 ALA A CA 1
ATOM 665 C C . ALA A 1 85 ? 13.057 -14.856 -3.241 1.00 88.38 85 ALA A C 1
ATOM 667 O O . ALA A 1 85 ? 12.688 -14.754 -2.077 1.00 88.38 85 ALA A O 1
ATOM 668 N N . ASP A 1 86 ? 14.325 -15.113 -3.562 1.00 89.19 86 ASP A N 1
ATOM 669 C CA . ASP A 1 86 ? 15.447 -15.216 -2.626 1.00 89.19 86 ASP A CA 1
ATOM 670 C C . ASP A 1 86 ? 16.088 -13.858 -2.304 1.00 89.19 86 ASP A C 1
ATOM 672 O O . ASP A 1 86 ? 16.939 -13.768 -1.415 1.00 89.19 86 ASP A O 1
ATOM 676 N N . ALA A 1 87 ? 15.666 -12.791 -2.990 1.00 91.12 87 ALA A N 1
ATOM 677 C CA . ALA A 1 87 ? 16.052 -11.437 -2.636 1.00 91.12 87 ALA A CA 1
ATOM 678 C C . ALA A 1 87 ? 15.607 -11.120 -1.204 1.00 91.12 87 ALA A C 1
ATOM 680 O O . ALA A 1 87 ? 14.507 -11.476 -0.772 1.00 91.12 87 ALA A O 1
ATOM 681 N N . ARG A 1 88 ? 16.463 -10.409 -0.465 1.00 91.88 88 ARG A N 1
ATOM 682 C CA . ARG A 1 88 ? 16.232 -10.060 0.943 1.00 91.88 88 ARG A CA 1
ATOM 683 C C . ARG A 1 88 ? 14.889 -9.354 1.141 1.00 91.88 88 ARG A C 1
ATOM 685 O O . ARG A 1 88 ? 14.195 -9.616 2.118 1.00 91.88 88 ARG A O 1
ATOM 692 N N . GLU A 1 89 ? 14.544 -8.453 0.229 1.00 86.31 89 GLU A N 1
ATOM 693 C CA . GLU A 1 89 ? 13.294 -7.702 0.236 1.00 86.31 89 GLU A CA 1
ATOM 694 C C . GLU A 1 89 ? 12.083 -8.631 0.084 1.00 86.31 89 GLU A C 1
ATOM 696 O O . GLU A 1 89 ? 11.123 -8.499 0.839 1.00 86.31 89 GLU A O 1
ATOM 701 N N . SER A 1 90 ? 12.144 -9.608 -0.825 1.00 86.56 90 SER A N 1
ATOM 702 C CA . SER A 1 90 ? 11.088 -10.612 -1.004 1.00 86.56 90 SER A CA 1
ATOM 703 C C . SER A 1 90 ? 10.915 -11.462 0.258 1.00 86.56 90 SER A C 1
ATOM 705 O O . SER A 1 90 ? 9.804 -11.586 0.771 1.00 86.56 90 SER A O 1
ATOM 707 N N . VAL A 1 91 ? 12.011 -11.967 0.836 1.00 87.81 91 VAL A N 1
ATOM 708 C CA . VAL A 1 91 ? 11.964 -12.771 2.072 1.00 87.81 91 VAL A CA 1
ATOM 709 C C . VAL A 1 91 ? 11.354 -11.982 3.235 1.00 87.81 91 VAL A C 1
ATOM 711 O O . VAL A 1 91 ? 10.482 -12.498 3.929 1.00 87.81 91 VAL A O 1
ATOM 714 N N . SER A 1 92 ? 11.735 -10.713 3.403 1.00 88.38 92 SER A N 1
ATOM 715 C CA . SER A 1 92 ? 11.180 -9.854 4.458 1.00 88.38 92 SER A CA 1
ATOM 716 C C . SER A 1 92 ? 9.660 -9.679 4.336 1.00 88.38 92 SER A C 1
ATOM 718 O O . SER A 1 92 ? 8.964 -9.675 5.347 1.00 88.38 92 SER A O 1
ATOM 720 N N . PHE A 1 93 ? 9.120 -9.580 3.117 1.00 87.38 93 PHE A N 1
ATOM 721 C CA . PHE A 1 93 ? 7.668 -9.520 2.914 1.00 87.38 93 PHE A CA 1
ATOM 722 C C . PHE A 1 93 ? 6.972 -10.849 3.224 1.00 87.38 93 PHE A C 1
ATOM 724 O O . PHE A 1 93 ? 5.842 -10.846 3.714 1.00 87.38 93 PHE A O 1
ATOM 731 N N . ALA A 1 94 ? 7.630 -11.982 2.966 1.00 86.31 94 ALA A N 1
ATOM 732 C CA . ALA A 1 94 ? 7.106 -13.291 3.343 1.00 86.31 94 ALA A CA 1
ATOM 733 C C . ALA A 1 94 ? 6.975 -13.443 4.869 1.00 86.31 94 ALA A C 1
ATOM 735 O O . ALA A 1 94 ? 5.984 -14.001 5.344 1.00 86.31 94 ALA A O 1
ATOM 736 N N . GLU A 1 95 ? 7.919 -12.890 5.634 1.00 91.12 95 GLU A N 1
ATOM 737 C CA . GLU A 1 95 ? 7.854 -12.839 7.101 1.00 91.12 95 GLU A CA 1
ATOM 738 C C . GLU A 1 95 ? 6.678 -11.974 7.587 1.00 91.12 95 GLU A C 1
ATOM 740 O O . GLU A 1 95 ? 5.873 -12.446 8.390 1.00 91.12 95 GLU A O 1
ATOM 745 N N . CYS A 1 96 ? 6.490 -10.769 7.031 1.00 90.25 96 CYS A N 1
ATOM 746 C CA . CYS A 1 96 ? 5.340 -9.912 7.365 1.00 90.25 96 CYS A CA 1
ATOM 747 C C . CYS A 1 96 ? 3.992 -10.600 7.086 1.00 90.25 96 CYS A C 1
ATOM 749 O O . CYS A 1 96 ? 3.056 -10.509 7.885 1.00 90.25 96 CYS A O 1
ATOM 751 N N . MET A 1 97 ? 3.887 -11.339 5.973 1.00 91.25 97 MET A N 1
ATOM 752 C CA . MET A 1 97 ? 2.707 -12.164 5.702 1.00 91.25 97 MET A CA 1
ATOM 753 C C . MET A 1 97 ? 2.516 -13.235 6.781 1.00 91.25 97 MET A C 1
ATOM 755 O O . MET A 1 97 ? 1.412 -13.376 7.296 1.00 91.25 97 MET A O 1
ATOM 759 N N . ALA A 1 98 ? 3.562 -13.967 7.170 1.00 89.88 98 ALA A N 1
ATOM 760 C CA . ALA A 1 98 ? 3.449 -14.987 8.214 1.00 89.88 98 ALA A CA 1
ATOM 761 C C . ALA A 1 98 ? 2.955 -14.403 9.552 1.00 89.88 98 ALA A C 1
ATOM 763 O O . ALA A 1 98 ? 2.088 -14.994 10.198 1.00 89.88 98 ALA A O 1
ATOM 764 N N . GLU A 1 99 ? 3.431 -13.214 9.931 1.00 90.19 99 GLU A N 1
ATOM 765 C CA . GLU A 1 99 ? 2.964 -12.514 11.132 1.00 90.19 99 GLU A CA 1
ATOM 766 C C . GLU A 1 99 ? 1.488 -12.108 11.045 1.00 90.19 99 GLU A C 1
ATOM 768 O O . GLU A 1 99 ? 0.740 -12.290 12.005 1.00 90.19 99 GLU A O 1
ATOM 773 N N . CYS A 1 100 ? 1.043 -11.571 9.906 1.00 87.44 100 CYS A N 1
ATOM 774 C CA . CYS A 1 100 ? -0.369 -11.242 9.699 1.00 87.44 100 CYS A CA 1
ATOM 775 C C . CYS A 1 100 ? -1.258 -12.499 9.693 1.00 87.44 100 CYS A C 1
ATOM 777 O O . CYS A 1 100 ? -2.366 -12.462 10.224 1.00 87.44 100 CYS A O 1
ATOM 779 N N . ALA A 1 101 ? -0.781 -13.621 9.137 1.00 88.69 101 ALA A N 1
ATOM 780 C CA . ALA A 1 101 ? -1.508 -14.892 9.163 1.00 88.69 101 ALA A CA 1
ATOM 781 C C . ALA A 1 101 ? -1.705 -15.406 10.592 1.00 88.69 101 ALA A C 1
ATOM 783 O O . ALA A 1 101 ? -2.800 -15.849 10.921 1.00 88.69 101 ALA A O 1
ATOM 784 N N . ALA A 1 102 ? -0.675 -15.320 11.439 1.00 90.31 102 ALA A N 1
ATOM 785 C CA . ALA A 1 102 ? -0.783 -15.713 12.842 1.00 90.31 102 ALA A CA 1
ATOM 786 C C . ALA A 1 102 ? -1.848 -14.884 13.580 1.00 90.31 102 ALA A C 1
ATOM 788 O O . ALA A 1 102 ? -2.723 -15.452 14.223 1.00 90.31 102 ALA A O 1
ATOM 789 N N . LYS A 1 103 ? -1.846 -13.555 13.396 1.00 89.06 103 LYS A N 1
ATOM 790 C CA . LYS A 1 103 ? -2.837 -12.652 14.012 1.00 89.06 103 LYS A CA 1
ATOM 791 C C . LYS A 1 103 ? -4.277 -12.956 13.566 1.00 89.06 103 LYS A C 1
ATOM 793 O O . LYS A 1 103 ? -5.189 -12.887 14.376 1.00 89.06 103 LYS A O 1
ATOM 798 N N . LEU A 1 104 ? -4.481 -13.319 12.296 1.00 86.81 104 LEU A N 1
ATOM 799 C CA . LEU A 1 104 ? -5.799 -13.717 11.778 1.00 86.81 104 LEU A CA 1
ATOM 800 C C . LEU A 1 104 ? -6.305 -15.042 12.367 1.00 86.81 104 LEU A C 1
ATOM 802 O O . LEU A 1 104 ? -7.513 -15.220 12.522 1.00 86.81 104 LEU A O 1
ATOM 806 N N . LEU A 1 105 ? -5.395 -15.979 12.645 1.00 83.88 105 LEU A N 1
ATOM 807 C CA . LEU A 1 105 ? -5.736 -17.263 13.255 1.00 83.88 105 LEU A CA 1
ATOM 808 C C . LEU A 1 105 ? -6.091 -17.094 14.737 1.00 83.88 105 LEU A C 1
ATOM 810 O O . LEU A 1 105 ? -7.082 -17.671 15.168 1.00 83.88 105 LEU A O 1
ATOM 814 N N . ASP A 1 106 ? -5.352 -16.257 15.469 1.00 77.62 106 ASP A N 1
ATOM 815 C CA . ASP A 1 106 ? -5.612 -15.980 16.890 1.00 77.62 106 ASP A CA 1
ATOM 816 C C . ASP A 1 106 ? -6.952 -15.250 17.127 1.00 77.62 106 ASP A C 1
ATOM 818 O O . ASP A 1 106 ? -7.588 -15.468 18.152 1.00 77.62 106 ASP A O 1
ATOM 822 N N . ASP A 1 107 ? -7.414 -14.418 16.185 1.00 61.28 107 ASP A N 1
ATOM 823 C CA . ASP A 1 107 ? -8.724 -13.736 16.260 1.00 61.28 107 ASP A CA 1
ATOM 824 C C . ASP A 1 107 ? -9.922 -14.665 15.946 1.00 61.28 107 ASP A C 1
ATOM 826 O O . ASP A 1 107 ? -11.079 -14.248 16.050 1.00 61.28 107 ASP A O 1
ATOM 830 N N . SER A 1 108 ? -9.666 -15.907 15.513 1.00 60.62 108 SER A N 1
ATOM 831 C CA . SER A 1 108 ? -10.698 -16.875 15.104 1.00 60.62 108 SER A CA 1
ATOM 832 C C . SER A 1 108 ? -11.072 -17.903 16.188 1.00 60.62 108 SER A C 1
ATOM 834 O O . SER A 1 108 ? -12.002 -18.684 15.955 1.00 60.62 108 SER A O 1
ATOM 836 N N . ASP A 1 109 ? -10.380 -17.901 17.334 1.00 48.56 109 ASP A N 1
ATOM 837 C CA . ASP A 1 109 ? -10.593 -18.788 18.498 1.00 48.56 109 ASP A CA 1
ATOM 838 C C . ASP A 1 109 ? -11.363 -18.093 19.644 1.00 48.56 109 ASP A C 1
ATOM 840 O O . ASP A 1 109 ? -12.179 -18.780 20.310 1.00 48.56 109 ASP A O 1
#